Protein AF-A0A5B8NAS2-F1 (afdb_monomer_lite)

pLDDT: mean 84.47, std 12.62, range [53.28, 97.06]

Structure (mmCIF, N/CA/C/O backbone):
data_AF-A0A5B8NAS2-F1
#
_entry.id   AF-A0A5B8NAS2-F1
#
loop_
_atom_site.group_PDB
_atom_site.id
_atom_site.type_symbol
_atom_site.label_atom_id
_atom_site.label_alt_id
_atom_site.label_comp_id
_atom_site.label_asym_id
_atom_site.label_entity_id
_atom_site.label_seq_id
_atom_site.pdbx_PDB_ins_code
_atom_site.Cartn_x
_atom_site.Cartn_y
_atom_site.Cartn_z
_atom_site.occupancy
_atom_site.B_iso_or_equiv
_atom_site.auth_seq_id
_atom_site.auth_comp_id
_atom_site.auth_asym_id
_atom_site.auth_atom_id
_atom_site.pdbx_PDB_model_num
ATOM 1 N N . MET A 1 1 ? 44.352 1.934 -47.548 1.00 53.28 1 MET A N 1
ATOM 2 C CA . MET A 1 1 ? 43.185 2.612 -46.939 1.00 53.28 1 MET A CA 1
ATOM 3 C C . MET A 1 1 ? 41.894 2.458 -47.748 1.00 53.28 1 MET A C 1
ATOM 5 O O . MET A 1 1 ? 40.864 2.254 -47.132 1.00 53.28 1 MET A O 1
ATOM 9 N N . VAL A 1 2 ? 41.913 2.473 -49.089 1.00 58.84 2 VAL A N 1
ATOM 10 C CA . VAL A 1 2 ? 40.681 2.341 -49.910 1.00 58.84 2 VAL A CA 1
ATOM 11 C C . VAL A 1 2 ? 40.051 0.934 -49.853 1.00 58.84 2 VAL A C 1
ATOM 13 O O . VAL A 1 2 ? 38.836 0.791 -49.902 1.00 58.84 2 VAL A O 1
ATOM 16 N N . LEU A 1 3 ? 40.858 -0.113 -49.651 1.00 61.12 3 LEU A N 1
ATOM 17 C CA . LEU A 1 3 ? 40.378 -1.503 -49.618 1.00 61.12 3 LEU A CA 1
ATOM 18 C C . LEU A 1 3 ? 39.478 -1.828 -48.403 1.00 61.12 3 LEU A C 1
ATOM 20 O O . LEU A 1 3 ? 38.563 -2.634 -48.520 1.00 61.12 3 LEU A O 1
ATOM 24 N N . LEU A 1 4 ? 39.708 -1.174 -47.257 1.00 59.94 4 LEU A N 1
ATOM 25 C CA . LEU A 1 4 ? 38.888 -1.323 -46.043 1.00 59.94 4 LEU A CA 1
ATOM 26 C C . LEU A 1 4 ? 37.542 -0.591 -46.164 1.00 59.94 4 LEU A C 1
ATOM 28 O O . LEU A 1 4 ? 36.525 -1.116 -45.725 1.00 59.94 4 LEU A O 1
ATOM 32 N N . GLY A 1 5 ? 37.522 0.576 -46.820 1.00 61.91 5 GLY A N 1
ATOM 33 C CA . GLY A 1 5 ? 36.282 1.306 -47.114 1.00 61.91 5 GLY A CA 1
ATOM 34 C C . GLY A 1 5 ? 35.370 0.546 -48.080 1.00 61.91 5 GLY A C 1
ATOM 35 O O . GLY A 1 5 ? 34.156 0.523 -47.887 1.00 61.91 5 GLY A O 1
ATOM 36 N N . ASN A 1 6 ? 35.956 -0.157 -49.054 1.00 61.38 6 ASN A N 1
ATOM 37 C CA . ASN A 1 6 ? 35.210 -1.008 -49.981 1.00 61.38 6 ASN A CA 1
ATOM 38 C C . ASN A 1 6 ? 34.638 -2.257 -49.302 1.00 61.38 6 ASN A C 1
ATOM 40 O O . ASN A 1 6 ? 33.546 -2.673 -49.653 1.00 61.38 6 ASN A O 1
ATOM 44 N N . LEU A 1 7 ? 35.313 -2.839 -48.305 1.00 60.62 7 LEU A N 1
ATOM 45 C CA . LEU A 1 7 ? 34.746 -3.951 -47.531 1.00 60.62 7 LEU A CA 1
ATOM 46 C C . LEU A 1 7 ? 33.581 -3.486 -46.637 1.00 60.62 7 LEU A C 1
ATOM 48 O O . LEU A 1 7 ? 32.614 -4.215 -46.455 1.00 60.62 7 LEU A O 1
ATOM 52 N N . GLN A 1 8 ? 33.650 -2.253 -46.123 1.00 58.47 8 GLN A N 1
ATOM 53 C CA . GLN A 1 8 ? 32.587 -1.638 -45.323 1.00 58.47 8 GLN A CA 1
ATOM 54 C C . GLN A 1 8 ? 31.331 -1.296 -46.141 1.00 58.47 8 GLN A C 1
ATOM 56 O O . GLN A 1 8 ? 30.247 -1.248 -45.568 1.00 58.47 8 GLN A O 1
ATOM 61 N N . THR A 1 9 ? 31.462 -1.066 -47.452 1.00 63.22 9 THR A N 1
ATOM 62 C CA . THR A 1 9 ? 30.351 -0.732 -48.369 1.00 63.22 9 THR A CA 1
ATOM 63 C C . THR A 1 9 ? 29.963 -1.857 -49.323 1.00 63.22 9 THR A C 1
ATOM 65 O O . THR A 1 9 ? 28.915 -1.769 -49.953 1.00 63.22 9 THR A O 1
ATOM 68 N N . ALA A 1 10 ? 30.761 -2.917 -49.429 1.00 64.94 10 ALA A N 1
ATOM 69 C CA . ALA A 1 10 ? 30.389 -4.104 -50.177 1.00 64.94 10 ALA A CA 1
ATOM 70 C C . ALA A 1 10 ? 29.335 -4.897 -49.397 1.00 64.94 10 ALA A C 1
ATOM 72 O O . ALA A 1 10 ? 29.529 -5.240 -48.223 1.00 64.94 10 ALA A O 1
ATOM 73 N N . ASP A 1 11 ? 28.232 -5.216 -50.068 1.00 64.50 11 ASP A N 1
ATOM 74 C CA . ASP A 1 11 ? 27.188 -6.085 -49.543 1.00 64.50 11 ASP A CA 1
ATOM 75 C C . ASP A 1 11 ? 27.725 -7.516 -49.443 1.00 64.50 11 ASP A C 1
ATOM 77 O O . ASP A 1 11 ? 27.707 -8.297 -50.390 1.00 64.50 11 ASP A O 1
ATOM 81 N N . THR A 1 12 ? 28.297 -7.838 -48.289 1.00 68.81 12 THR A N 1
ATOM 82 C CA . THR A 1 12 ? 29.004 -9.102 -48.030 1.00 68.81 12 THR A CA 1
ATOM 83 C C . THR A 1 12 ? 28.295 -9.956 -46.983 1.00 68.81 12 THR A C 1
ATOM 85 O O . THR A 1 12 ? 28.607 -11.138 -46.848 1.00 68.81 12 THR A O 1
ATOM 88 N N . LEU A 1 13 ? 27.313 -9.395 -46.266 1.00 67.50 13 LEU A N 1
ATOM 89 C CA . LEU A 1 13 ? 26.508 -10.103 -45.269 1.00 67.50 13 LEU A CA 1
ATOM 90 C C . LEU A 1 13 ? 25.087 -10.340 -45.765 1.00 67.50 13 LEU A C 1
ATOM 92 O O . LEU A 1 13 ? 24.610 -9.683 -46.688 1.00 67.50 13 LEU A O 1
ATOM 96 N N . VAL A 1 14 ? 24.419 -11.308 -45.126 1.00 66.94 14 VAL A N 1
ATOM 97 C CA . VAL A 1 14 ? 23.039 -11.717 -45.431 1.00 66.94 14 VAL A CA 1
ATOM 98 C C . VAL A 1 14 ? 22.892 -12.035 -46.921 1.00 66.94 14 VAL A C 1
ATOM 100 O O . VAL A 1 14 ? 22.176 -11.370 -47.653 1.00 66.94 14 VAL A O 1
ATOM 103 N N . ASN A 1 15 ? 23.641 -13.030 -47.401 1.00 71.25 15 ASN A N 1
ATOM 104 C CA . ASN A 1 15 ? 23.603 -13.444 -48.809 1.00 71.25 15 ASN A CA 1
ATOM 105 C C . ASN A 1 15 ? 23.901 -12.306 -49.817 1.00 71.25 15 ASN A C 1
ATOM 107 O O . ASN A 1 15 ? 23.433 -12.340 -50.952 1.00 71.25 15 ASN A O 1
ATOM 111 N N . GLY A 1 16 ? 24.674 -11.300 -49.397 1.00 67.56 16 GLY A N 1
ATOM 112 C CA . GLY A 1 16 ? 25.118 -10.199 -50.248 1.00 67.56 16 GLY A CA 1
ATOM 113 C C . GLY A 1 16 ? 24.098 -9.077 -50.442 1.00 67.56 16 GLY A C 1
ATOM 114 O O . GLY A 1 16 ? 24.147 -8.393 -51.457 1.00 67.56 16 GLY A O 1
ATOM 115 N N . THR A 1 17 ? 23.164 -8.885 -49.505 1.00 69.38 17 THR A N 1
ATOM 116 C CA . THR A 1 17 ? 22.154 -7.809 -49.580 1.00 69.38 17 THR A CA 1
ATOM 117 C C . THR A 1 17 ? 22.379 -6.678 -48.580 1.00 69.38 17 THR A C 1
ATOM 119 O O . THR A 1 17 ? 21.552 -5.771 -48.482 1.00 69.38 17 THR A O 1
ATOM 122 N N . THR A 1 18 ? 23.421 -6.747 -47.751 1.00 73.38 18 THR A N 1
ATOM 123 C CA . THR A 1 18 ? 23.686 -5.712 -46.752 1.00 73.38 18 THR A CA 1
ATOM 124 C C . THR A 1 18 ? 25.167 -5.603 -46.409 1.00 73.38 18 THR A C 1
ATOM 126 O O . THR A 1 18 ? 25.895 -6.592 -46.278 1.00 73.38 18 THR A O 1
ATOM 129 N N . THR A 1 19 ? 25.595 -4.360 -46.212 1.00 82.56 19 THR A N 1
ATOM 130 C CA . THR A 1 19 ? 26.920 -3.995 -45.721 1.00 82.56 19 THR A CA 1
ATOM 131 C C . THR A 1 19 ? 27.083 -4.297 -44.229 1.00 82.56 19 THR A C 1
ATOM 133 O O . THR A 1 19 ? 26.110 -4.358 -43.476 1.00 82.56 19 THR A O 1
ATOM 136 N N . TYR A 1 20 ? 28.324 -4.409 -43.747 1.00 74.38 20 TYR A N 1
ATOM 137 C CA . TYR A 1 20 ? 28.606 -4.550 -42.308 1.00 74.38 20 TYR A CA 1
ATOM 138 C C . TYR A 1 20 ? 27.952 -3.456 -41.459 1.00 74.38 20 TYR A C 1
ATOM 140 O O . TYR A 1 20 ? 27.425 -3.734 -40.381 1.00 74.38 20 TYR A O 1
ATOM 148 N N . GLN A 1 21 ? 27.944 -2.220 -41.958 1.00 76.69 21 GLN A N 1
ATOM 149 C CA . GLN A 1 21 ? 27.323 -1.098 -41.266 1.00 76.69 21 GLN A CA 1
ATOM 150 C C . GLN A 1 21 ? 25.792 -1.216 -41.248 1.00 76.69 21 GLN A C 1
ATOM 152 O O . GLN A 1 21 ? 25.184 -0.978 -40.208 1.00 76.69 21 GLN A O 1
ATOM 157 N N . GLY A 1 22 ? 25.173 -1.644 -42.353 1.00 79.69 22 GLY A N 1
ATOM 158 C CA . GLY A 1 22 ? 23.728 -1.870 -42.420 1.00 79.69 22 GLY A CA 1
ATOM 159 C C . GLY A 1 22 ? 23.260 -2.990 -41.487 1.00 79.69 22 GLY A C 1
ATOM 160 O O . GLY A 1 22 ? 22.287 -2.809 -40.756 1.00 79.69 22 GLY A O 1
ATOM 161 N N . ALA A 1 23 ? 23.991 -4.108 -41.437 1.00 81.88 23 ALA A N 1
ATOM 162 C CA . ALA A 1 23 ? 23.679 -5.229 -40.548 1.00 81.88 23 ALA A CA 1
ATOM 163 C C . ALA A 1 23 ? 23.789 -4.823 -39.071 1.00 81.88 23 ALA A C 1
ATOM 165 O O . ALA A 1 23 ? 22.922 -5.158 -38.263 1.00 81.88 23 ALA A O 1
ATOM 166 N N . LEU A 1 24 ? 24.824 -4.050 -38.721 1.00 82.00 24 LEU A N 1
ATOM 167 C CA . LEU A 1 24 ? 24.993 -3.520 -37.370 1.00 82.00 24 LEU A CA 1
ATOM 168 C C . LEU A 1 24 ? 23.858 -2.556 -36.995 1.00 82.00 24 LEU A C 1
ATOM 170 O O . LEU A 1 24 ? 23.288 -2.681 -35.913 1.00 82.00 24 LEU A O 1
ATOM 174 N N . SER A 1 25 ? 23.482 -1.632 -37.884 1.00 86.62 25 SER A N 1
ATOM 175 C CA . SER A 1 25 ? 22.362 -0.713 -37.647 1.00 86.62 25 SER A CA 1
ATOM 176 C C . SER A 1 25 ? 21.028 -1.446 -37.466 1.00 86.62 25 SER A C 1
ATOM 178 O O . SER A 1 25 ? 20.254 -1.086 -36.580 1.00 86.62 25 SER A O 1
ATOM 180 N N . GLN A 1 26 ? 20.771 -2.499 -38.247 1.00 87.81 26 GLN A N 1
ATOM 181 C CA . GLN A 1 26 ? 19.579 -3.341 -38.094 1.00 87.81 26 GLN A CA 1
ATOM 182 C C . GLN A 1 26 ? 19.571 -4.080 -36.754 1.00 8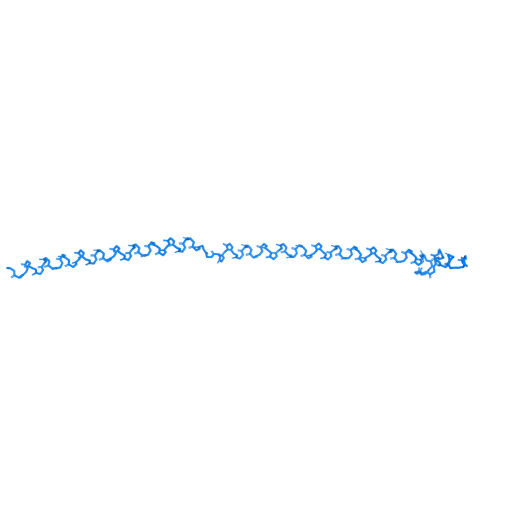7.81 26 GLN A C 1
ATOM 184 O O . GLN A 1 26 ? 18.547 -4.102 -36.073 1.00 87.81 26 GLN A O 1
ATOM 189 N N . MET A 1 27 ? 20.710 -4.642 -36.340 1.00 87.88 27 MET A N 1
ATOM 190 C CA . MET A 1 27 ? 20.835 -5.314 -35.046 1.00 87.88 27 MET A CA 1
ATOM 191 C C . MET A 1 27 ? 20.600 -4.346 -33.882 1.00 87.88 27 MET A C 1
ATOM 193 O O . MET A 1 27 ? 19.817 -4.649 -32.985 1.00 87.88 27 MET A O 1
ATOM 197 N N . VAL A 1 28 ? 21.220 -3.163 -33.913 1.00 91.38 28 VAL A N 1
ATOM 198 C CA . VAL A 1 28 ? 21.019 -2.125 -32.889 1.00 91.38 28 VAL A CA 1
ATOM 199 C C . VAL A 1 28 ? 19.558 -1.675 -32.844 1.00 91.38 28 VAL A C 1
ATOM 201 O O . VAL A 1 28 ? 18.995 -1.551 -31.760 1.00 91.38 28 VAL A O 1
ATOM 204 N N . SER A 1 29 ? 18.915 -1.493 -34.001 1.00 93.38 29 SER A N 1
ATOM 205 C CA . SER A 1 29 ? 17.492 -1.149 -34.066 1.00 93.38 29 SER A CA 1
ATOM 206 C C . SER A 1 29 ? 16.606 -2.257 -33.490 1.00 93.38 29 SER A C 1
ATOM 208 O O . SER A 1 29 ? 15.706 -1.969 -32.705 1.00 93.38 29 SER A O 1
ATOM 210 N N . MET A 1 30 ? 16.889 -3.524 -33.800 1.00 94.00 30 MET A N 1
ATOM 211 C CA . MET A 1 30 ? 16.160 -4.668 -33.249 1.00 94.00 30 MET A CA 1
ATOM 212 C C . MET A 1 30 ? 16.288 -4.742 -31.724 1.00 94.00 30 MET A C 1
ATOM 214 O O . MET A 1 30 ? 15.283 -4.898 -31.033 1.00 94.00 30 MET A O 1
ATOM 218 N N . VAL A 1 31 ? 17.505 -4.592 -31.195 1.00 95.12 31 VAL A N 1
ATOM 219 C CA . VAL A 1 31 ? 17.759 -4.586 -29.747 1.00 95.12 31 VAL A CA 1
ATOM 220 C C . VAL A 1 31 ? 17.076 -3.394 -29.077 1.00 95.12 31 VAL A C 1
ATOM 222 O O . VAL A 1 31 ? 16.450 -3.569 -28.034 1.00 95.12 31 VAL A O 1
ATOM 225 N N . GLY A 1 32 ? 17.137 -2.205 -29.681 1.00 95.00 32 GLY A N 1
ATOM 226 C CA . GLY A 1 32 ? 16.464 -1.006 -29.177 1.00 95.00 32 GLY A CA 1
ATOM 227 C C . GLY A 1 32 ? 14.946 -1.175 -29.114 1.00 95.00 32 GLY A C 1
ATOM 228 O O . GLY A 1 32 ? 14.346 -0.962 -28.063 1.00 95.00 32 GLY A O 1
ATOM 229 N N . ASN A 1 33 ? 14.338 -1.661 -30.198 1.00 96.19 33 ASN A N 1
ATOM 230 C CA . ASN A 1 33 ? 12.904 -1.943 -30.250 1.00 96.19 33 ASN A CA 1
ATOM 231 C C . ASN A 1 33 ? 12.505 -2.997 -29.212 1.00 96.19 33 ASN A C 1
ATOM 233 O O . ASN A 1 33 ? 11.513 -2.817 -28.507 1.00 96.19 33 ASN A O 1
ATOM 237 N N . LYS A 1 34 ? 13.294 -4.073 -29.069 1.00 95.50 34 LYS A N 1
ATOM 238 C CA . LYS A 1 34 ? 13.001 -5.122 -28.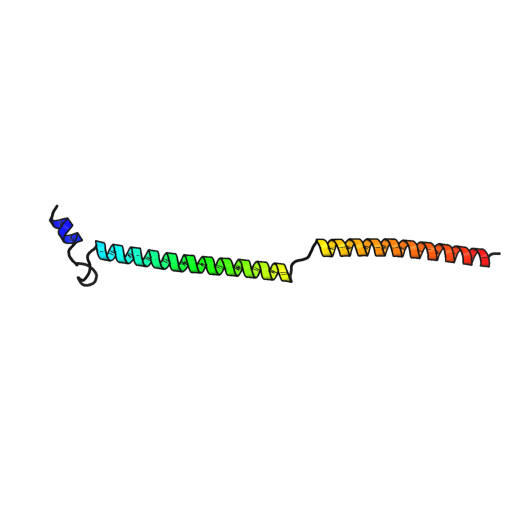088 1.00 95.50 34 LYS A CA 1
ATOM 239 C C . LYS A 1 34 ? 13.133 -4.624 -26.651 1.00 95.50 34 LYS A C 1
ATOM 241 O O . LYS A 1 34 ? 12.332 -4.993 -25.800 1.00 95.50 34 LYS A O 1
ATOM 246 N N . THR A 1 35 ? 14.127 -3.782 -26.386 1.00 95.94 35 THR A N 1
ATOM 247 C CA . THR A 1 35 ? 14.329 -3.159 -25.071 1.00 95.94 35 THR A CA 1
ATOM 248 C C . THR A 1 35 ? 13.145 -2.270 -24.721 1.00 95.94 35 THR A C 1
ATOM 250 O O . THR A 1 35 ? 12.599 -2.399 -23.632 1.00 95.94 35 THR A O 1
ATOM 253 N N . HIS A 1 36 ? 12.697 -1.441 -25.663 1.00 96.38 36 HIS A N 1
ATOM 254 C CA . HIS A 1 36 ? 11.545 -0.572 -25.459 1.00 96.38 36 HIS A CA 1
ATOM 255 C C . HIS A 1 36 ? 10.252 -1.365 -25.211 1.00 96.38 36 HIS A C 1
ATOM 257 O O . HIS A 1 36 ? 9.493 -1.042 -24.304 1.00 96.38 36 HIS A O 1
ATOM 263 N N . GLU A 1 37 ? 10.024 -2.451 -25.955 1.00 96.50 37 GLU A N 1
ATOM 264 C CA . GLU A 1 37 ? 8.889 -3.356 -25.724 1.00 96.50 37 GLU A CA 1
ATOM 265 C C . GLU A 1 37 ? 8.909 -3.947 -24.303 1.00 96.50 37 GLU A C 1
ATOM 267 O O . GLU A 1 37 ? 7.884 -3.983 -23.621 1.00 96.50 37 GLU A O 1
ATOM 272 N N . LEU A 1 38 ? 10.082 -4.389 -23.836 1.00 96.31 38 LEU A N 1
ATOM 273 C CA . LEU A 1 38 ? 10.254 -4.927 -22.485 1.00 96.31 38 LEU A CA 1
ATOM 274 C C . LEU A 1 38 ? 10.074 -3.858 -21.402 1.00 96.31 38 LEU A C 1
ATOM 276 O O . LEU A 1 38 ? 9.519 -4.162 -20.350 1.00 96.31 38 LEU A O 1
ATOM 280 N N . GLU A 1 39 ? 10.523 -2.630 -21.647 1.00 96.94 39 GLU A N 1
ATOM 281 C CA . GLU A 1 39 ? 10.356 -1.498 -20.734 1.00 96.94 39 GLU A CA 1
ATOM 282 C C . GLU A 1 39 ? 8.875 -1.144 -20.565 1.00 96.94 39 GLU A C 1
ATOM 284 O O . GLU A 1 39 ? 8.371 -1.140 -19.444 1.00 96.94 39 GLU A O 1
ATOM 289 N N . VAL A 1 40 ? 8.138 -1.008 -21.671 1.00 97.06 40 VAL A N 1
ATOM 290 C CA . VAL A 1 40 ? 6.682 -0.796 -21.646 1.00 97.06 40 VAL A CA 1
ATOM 291 C C . VAL A 1 40 ? 5.965 -1.949 -20.934 1.00 97.06 40 VAL A C 1
ATOM 293 O O . VAL A 1 40 ? 5.068 -1.721 -20.121 1.00 97.06 40 VAL A O 1
ATOM 296 N N . GLY A 1 41 ? 6.367 -3.196 -21.199 1.00 96.31 41 GLY A N 1
ATOM 297 C CA . GLY A 1 41 ? 5.807 -4.369 -20.525 1.00 96.31 41 GLY A CA 1
ATOM 298 C C . GLY A 1 41 ? 6.074 -4.377 -19.017 1.00 96.31 41 GLY A C 1
ATOM 299 O O . GLY A 1 41 ? 5.182 -4.706 -18.232 1.00 96.31 41 GLY A O 1
ATOM 300 N N . LYS A 1 42 ? 7.280 -3.980 -18.602 1.00 96.75 42 LYS A N 1
ATOM 301 C CA . LYS A 1 42 ? 7.665 -3.851 -17.194 1.00 96.75 42 LYS A CA 1
ATOM 302 C C . LYS A 1 42 ? 6.853 -2.764 -16.496 1.00 96.75 42 LYS A C 1
ATOM 304 O O . LYS A 1 42 ? 6.351 -3.012 -15.402 1.00 96.75 42 LYS A O 1
ATOM 309 N N . ASP A 1 43 ? 6.686 -1.606 -17.122 1.00 97.06 43 ASP A N 1
ATOM 310 C CA . ASP A 1 43 ? 5.910 -0.499 -16.559 1.00 97.06 43 ASP A CA 1
ATOM 311 C C . ASP A 1 43 ? 4.431 -0.872 -16.415 1.00 97.06 43 ASP A C 1
ATOM 313 O O . ASP A 1 43 ? 3.818 -0.615 -15.378 1.00 97.06 43 ASP A O 1
ATOM 317 N N . ALA A 1 44 ? 3.862 -1.560 -17.408 1.00 96.56 44 ALA A N 1
ATOM 318 C CA . ALA A 1 44 ? 2.498 -2.075 -17.331 1.00 96.56 44 ALA A CA 1
ATOM 319 C C . ALA A 1 44 ? 2.320 -3.073 -16.172 1.00 96.56 44 ALA A C 1
ATOM 321 O O . ALA A 1 44 ? 1.351 -2.972 -15.417 1.00 96.56 44 ALA A O 1
ATOM 322 N N . GLN A 1 45 ? 3.260 -4.008 -15.992 1.00 95.88 45 GLN A N 1
ATOM 323 C CA . GLN A 1 45 ? 3.23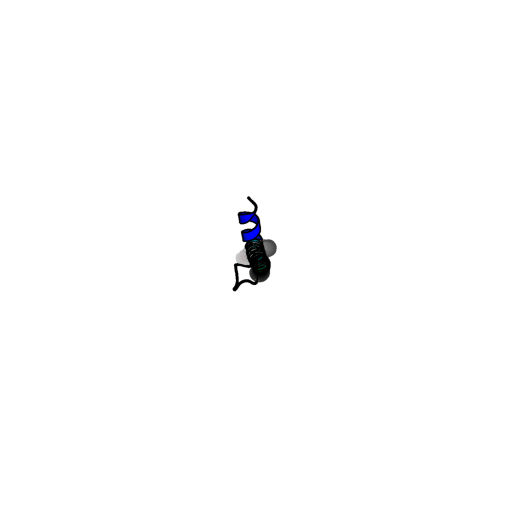8 -4.947 -14.865 1.00 95.88 45 GLN A CA 1
ATOM 324 C C . GLN A 1 45 ? 3.427 -4.240 -13.519 1.00 95.88 45 GLN A C 1
ATOM 326 O O . GLN A 1 45 ? 2.730 -4.570 -12.562 1.00 95.88 45 GLN A O 1
ATOM 331 N N . GLY A 1 46 ? 4.320 -3.250 -13.441 1.00 96.50 46 GLY A N 1
ATOM 332 C CA . GLY A 1 46 ? 4.514 -2.433 -12.242 1.00 96.50 46 GLY A CA 1
ATOM 333 C C . GLY A 1 46 ? 3.233 -1.703 -11.844 1.00 96.50 46 GLY A C 1
ATOM 334 O O . GLY A 1 46 ? 2.790 -1.811 -10.703 1.00 96.50 46 GLY A O 1
ATOM 335 N N . ASN A 1 47 ? 2.577 -1.058 -12.811 1.00 96.56 47 ASN A N 1
ATOM 336 C CA . ASN A 1 47 ? 1.293 -0.393 -12.601 1.00 96.56 47 ASN A CA 1
ATOM 337 C C . ASN A 1 47 ? 0.204 -1.371 -12.144 1.00 96.56 47 ASN A C 1
ATOM 339 O O . ASN A 1 47 ? -0.575 -1.039 -11.252 1.00 96.56 47 ASN A O 1
ATOM 343 N N . LEU A 1 48 ? 0.156 -2.578 -12.716 1.00 96.44 48 LEU A N 1
ATOM 344 C CA . LEU A 1 48 ? -0.785 -3.616 -12.294 1.00 96.44 48 LEU A CA 1
ATOM 345 C C . LEU A 1 48 ? -0.539 -4.043 -10.842 1.00 96.44 48 LEU A C 1
ATOM 347 O O . LEU A 1 48 ? -1.487 -4.129 -10.069 1.00 96.44 48 LEU A O 1
ATOM 351 N N . VAL A 1 49 ? 0.718 -4.269 -10.449 1.00 96.00 49 VAL A N 1
ATOM 352 C CA . VAL A 1 49 ? 1.069 -4.608 -9.060 1.00 96.00 49 VAL A CA 1
ATOM 353 C C . VAL A 1 49 ? 0.651 -3.491 -8.108 1.00 96.00 49 VAL A C 1
ATOM 355 O O . VAL A 1 49 ? 0.034 -3.771 -7.085 1.00 96.00 49 VAL A O 1
ATOM 358 N N . THR A 1 50 ? 0.917 -2.228 -8.450 1.00 94.75 50 THR A N 1
ATOM 359 C CA . THR A 1 50 ? 0.486 -1.085 -7.635 1.00 94.75 50 THR A CA 1
ATOM 360 C C . THR A 1 50 ? -1.035 -1.017 -7.501 1.00 94.75 50 THR A C 1
ATOM 362 O O . THR A 1 50 ? -1.530 -0.810 -6.397 1.00 94.75 50 THR A O 1
ATOM 365 N N . GLN A 1 51 ? -1.785 -1.230 -8.585 1.00 92.44 51 GLN A N 1
ATOM 366 C CA . GLN A 1 51 ? -3.251 -1.256 -8.536 1.00 92.44 51 GLN A CA 1
ATOM 367 C C . GLN A 1 51 ? -3.776 -2.408 -7.675 1.00 92.44 51 GLN A C 1
ATOM 369 O O . GLN A 1 51 ? -4.704 -2.213 -6.897 1.00 92.44 51 GLN A O 1
ATOM 374 N N . LEU A 1 52 ? -3.174 -3.595 -7.779 1.00 91.69 52 LEU A N 1
ATOM 375 C CA . LEU A 1 52 ? -3.544 -4.745 -6.955 1.00 91.69 52 LEU A CA 1
ATOM 376 C C . LEU A 1 52 ? -3.221 -4.514 -5.478 1.00 91.69 52 LEU A C 1
ATOM 378 O O . LEU A 1 52 ? -4.033 -4.878 -4.633 1.00 91.69 52 LEU A O 1
ATOM 382 N N . GLN A 1 53 ? -2.090 -3.877 -5.164 1.00 88.31 53 GLN A N 1
ATOM 383 C CA . GLN A 1 53 ? -1.760 -3.503 -3.790 1.00 88.31 53 GLN A CA 1
ATOM 384 C C . GLN A 1 53 ? -2.770 -2.492 -3.246 1.00 88.31 53 GLN A C 1
ATOM 386 O O . GLN A 1 53 ? -3.294 -2.693 -2.163 1.00 88.31 53 GLN A O 1
ATOM 391 N N . GLN A 1 54 ? -3.123 -1.461 -4.018 1.00 87.00 54 GLN A N 1
ATOM 392 C CA . GLN A 1 54 ? -4.151 -0.494 -3.617 1.00 87.00 54 GLN A CA 1
ATOM 393 C C . GLN A 1 54 ? -5.526 -1.145 -3.435 1.00 87.00 54 GLN A C 1
ATOM 395 O O . GLN A 1 54 ? -6.249 -0.796 -2.509 1.00 87.00 54 GLN A O 1
ATOM 400 N N . ALA A 1 55 ? -5.896 -2.094 -4.298 1.00 85.25 55 ALA A N 1
ATOM 401 C CA . ALA A 1 55 ? -7.139 -2.845 -4.158 1.00 85.25 55 ALA A CA 1
ATOM 402 C C . ALA A 1 55 ? -7.122 -3.730 -2.902 1.00 85.25 55 ALA A C 1
ATOM 404 O O . ALA A 1 55 ? -8.103 -3.759 -2.164 1.00 85.25 55 ALA A O 1
ATOM 405 N N . GLN A 1 56 ? -5.998 -4.399 -2.626 1.00 85.38 56 GLN A N 1
ATOM 406 C CA . GLN A 1 56 ? -5.800 -5.162 -1.396 1.00 85.38 56 GLN A CA 1
ATOM 407 C C . GLN A 1 56 ? -5.871 -4.251 -0.166 1.00 85.38 56 GLN A C 1
ATOM 409 O O . GLN A 1 56 ? -6.580 -4.581 0.774 1.00 85.38 56 GLN A O 1
ATOM 414 N N . ASP A 1 57 ? -5.197 -3.104 -0.178 1.00 79.88 57 ASP A N 1
ATOM 415 C CA . ASP A 1 57 ? -5.208 -2.131 0.916 1.00 79.88 57 ASP A CA 1
ATOM 416 C C . ASP A 1 57 ? -6.584 -1.472 1.077 1.00 79.88 57 ASP A C 1
ATOM 418 O O . ASP A 1 57 ? -6.929 -1.044 2.166 1.00 79.88 57 ASP A O 1
ATOM 422 N N . SER A 1 58 ? -7.395 -1.381 0.022 1.00 76.75 58 SER A N 1
ATOM 423 C CA . SER A 1 58 ? -8.759 -0.851 0.113 1.00 76.75 58 SER A CA 1
ATOM 424 C C . SER A 1 58 ? -9.749 -1.857 0.702 1.00 76.75 58 SER A C 1
ATOM 426 O O . SER A 1 58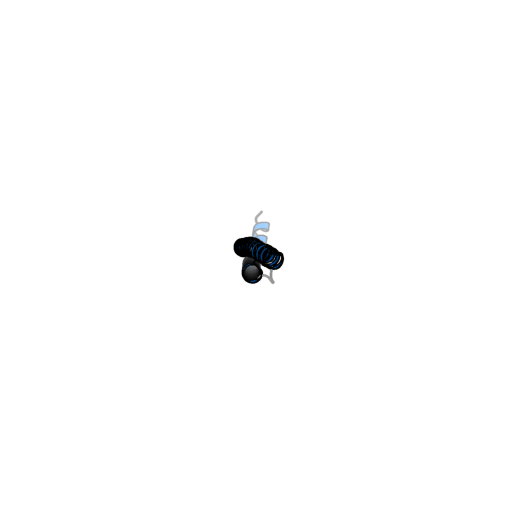 ? -10.739 -1.433 1.291 1.00 76.75 58 SER A O 1
ATOM 428 N N . ASP A 1 59 ? -9.526 -3.158 0.504 1.00 73.69 59 ASP A N 1
ATOM 429 C CA . ASP A 1 59 ? -10.413 -4.229 0.982 1.00 73.69 59 ASP A CA 1
ATOM 430 C C . ASP A 1 59 ? -9.971 -4.776 2.350 1.00 73.69 59 ASP A C 1
ATOM 432 O O . ASP A 1 59 ? -10.778 -4.984 3.250 1.00 73.69 59 ASP A O 1
ATOM 436 N N . SER A 1 60 ? -8.661 -4.955 2.532 1.00 65.50 60 SER A N 1
ATOM 437 C CA . SER A 1 60 ? -8.022 -5.405 3.778 1.00 65.50 60 SER A CA 1
ATOM 438 C C . SER A 1 60 ? -7.519 -4.253 4.653 1.00 65.50 60 SER A C 1
ATOM 440 O O . SER A 1 60 ? -6.940 -4.497 5.713 1.00 65.50 60 SER A O 1
ATOM 442 N N . GLY A 1 61 ? -7.694 -3.005 4.215 1.00 65.38 61 GLY A N 1
ATOM 443 C CA . GLY A 1 61 ? -7.246 -1.822 4.940 1.00 65.38 61 GLY A CA 1
ATOM 444 C C . GLY A 1 61 ? -7.987 -1.659 6.245 1.00 65.38 61 GLY A C 1
ATOM 445 O O . GLY A 1 61 ? -9.148 -1.260 6.279 1.00 65.38 61 GLY A O 1
ATOM 44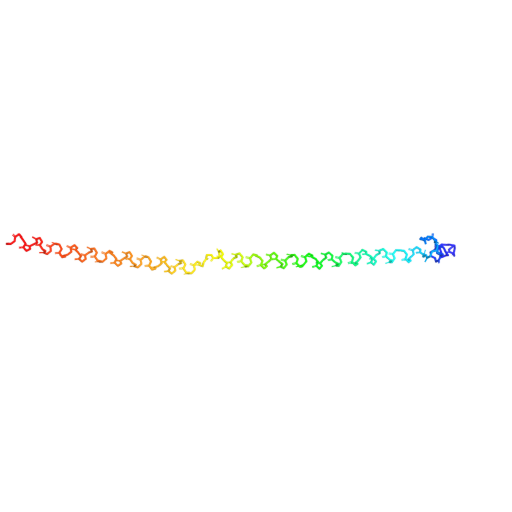6 N N . VAL A 1 62 ? -7.289 -1.932 7.338 1.00 67.69 62 VAL A N 1
ATOM 447 C CA . VAL A 1 62 ? -7.787 -1.656 8.675 1.00 67.69 62 VAL A CA 1
ATOM 448 C C . VAL A 1 62 ? -7.772 -0.143 8.877 1.00 67.69 62 VAL A C 1
ATOM 450 O O . VAL A 1 62 ? -6.708 0.479 8.914 1.00 67.69 62 VAL A O 1
ATOM 453 N N . ASN A 1 63 ? -8.945 0.476 8.976 1.00 72.69 63 ASN A N 1
ATOM 454 C CA . ASN A 1 63 ? -9.029 1.902 9.249 1.00 72.69 63 ASN A CA 1
ATOM 455 C C . ASN A 1 63 ? -8.746 2.144 10.739 1.00 72.69 63 ASN A C 1
ATOM 457 O O . ASN A 1 63 ? -9.648 2.060 11.570 1.00 72.69 63 ASN A O 1
ATOM 461 N N . LEU A 1 64 ? -7.484 2.432 11.073 1.00 72.81 64 LEU A N 1
ATOM 462 C CA . LEU A 1 64 ? -7.038 2.683 12.449 1.00 72.81 64 LEU A CA 1
ATOM 463 C C . LEU A 1 64 ? -7.822 3.814 13.135 1.00 72.81 64 LEU A C 1
ATOM 465 O O . LEU A 1 64 ? -7.985 3.780 14.355 1.00 72.81 64 LEU A O 1
ATOM 469 N N . ASP A 1 65 ? -8.352 4.779 12.377 1.00 77.75 65 ASP A N 1
ATOM 470 C CA . ASP A 1 65 ? -9.205 5.839 12.925 1.00 77.75 65 ASP A CA 1
ATOM 471 C C . ASP A 1 65 ? -10.595 5.302 13.299 1.00 77.75 65 ASP A C 1
ATOM 473 O O . ASP A 1 65 ? -11.150 5.663 14.340 1.00 77.75 65 ASP A O 1
ATOM 477 N N . GLU A 1 66 ? -11.152 4.397 12.492 1.00 81.25 66 GLU A N 1
ATOM 478 C CA . GLU A 1 66 ? -12.433 3.738 12.766 1.00 81.25 66 GLU A CA 1
ATOM 479 C C . GLU A 1 66 ? -12.310 2.711 13.901 1.00 81.25 66 GLU A C 1
ATOM 481 O O . GLU A 1 66 ? -13.163 2.654 14.791 1.00 81.25 66 GLU A O 1
ATOM 486 N N . GLU A 1 67 ? -11.211 1.954 13.946 1.00 80.62 67 GLU A N 1
ATOM 487 C CA . GLU A 1 67 ? -10.871 1.104 15.088 1.00 80.62 67 GLU A CA 1
ATOM 488 C C . GLU A 1 67 ? -10.648 1.932 16.354 1.00 80.62 67 GLU A C 1
ATOM 490 O O . GLU A 1 67 ? -11.171 1.580 17.410 1.00 80.62 67 GLU A O 1
ATOM 495 N N . GLY A 1 68 ? -9.950 3.067 16.264 1.00 85.50 68 GLY A N 1
ATOM 496 C CA . GLY A 1 68 ? -9.743 3.996 17.373 1.00 85.50 68 GLY A CA 1
ATOM 497 C C . GLY A 1 68 ? -11.052 4.589 17.899 1.00 85.50 68 GLY A C 1
ATOM 498 O O . GLY A 1 68 ? -11.281 4.623 19.112 1.00 85.50 68 GLY A O 1
ATOM 499 N N . ALA A 1 69 ? -11.956 4.989 17.002 1.00 88.00 69 ALA A N 1
ATOM 500 C CA . ALA A 1 69 ? -13.293 5.453 17.360 1.00 88.00 69 ALA A CA 1
ATOM 501 C C . ALA A 1 69 ? -14.121 4.339 18.021 1.00 88.00 69 ALA A C 1
ATOM 503 O O . ALA A 1 69 ? -14.769 4.575 19.046 1.00 88.00 69 ALA A O 1
ATOM 504 N N . ASN A 1 70 ? -14.060 3.112 17.496 1.00 89.06 70 ASN A N 1
ATOM 505 C CA . ASN A 1 70 ? -14.713 1.952 18.097 1.00 89.06 70 ASN A CA 1
ATOM 506 C C . ASN A 1 70 ? -14.134 1.617 19.475 1.00 89.06 70 ASN A C 1
ATOM 508 O O . ASN A 1 70 ? -14.896 1.401 20.416 1.00 89.06 70 ASN A O 1
ATOM 512 N N . LEU A 1 71 ? -12.811 1.651 19.641 1.00 92.56 71 LEU A N 1
ATOM 513 C CA . LEU A 1 71 ? -12.141 1.469 20.928 1.00 92.56 71 LEU A CA 1
ATOM 514 C C . LEU A 1 71 ? -12.572 2.532 21.940 1.00 92.56 71 LEU A C 1
ATOM 516 O O . LEU A 1 71 ? -12.886 2.194 23.082 1.00 92.56 71 LEU A O 1
ATOM 520 N N . LEU A 1 72 ? -12.638 3.804 21.540 1.00 93.44 72 LEU A N 1
ATOM 521 C CA . LEU A 1 72 ? -13.116 4.878 22.409 1.00 93.44 72 LEU A CA 1
ATOM 522 C C . LEU A 1 72 ? -14.592 4.677 22.780 1.00 93.44 72 LEU A C 1
ATOM 524 O O . LEU A 1 72 ? -14.965 4.847 23.942 1.00 93.44 72 LEU A O 1
ATOM 528 N N . ARG A 1 73 ? -15.426 4.249 21.826 1.00 93.75 73 ARG A N 1
ATOM 529 C CA . ARG A 1 73 ? -16.834 3.9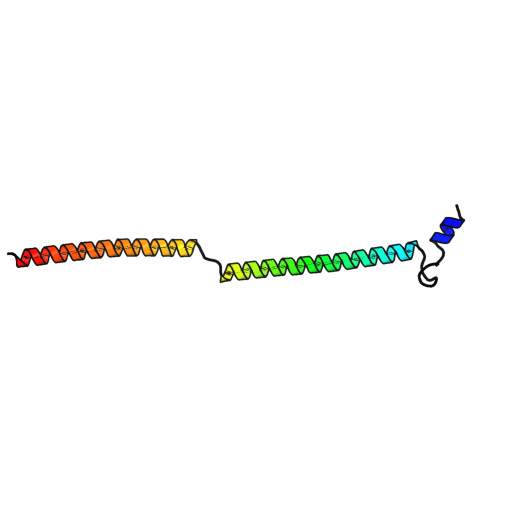06 22.067 1.00 93.75 73 ARG A CA 1
ATOM 530 C C . ARG A 1 73 ? -16.969 2.755 23.063 1.00 93.75 73 ARG A C 1
ATOM 532 O O . ARG A 1 73 ? -17.788 2.841 23.976 1.00 93.75 73 ARG A O 1
ATOM 539 N N . TYR A 1 74 ? -16.154 1.707 22.936 1.00 95.19 74 TYR A N 1
ATOM 540 C CA . TYR A 1 74 ? -16.129 0.591 23.884 1.00 95.19 74 TYR A CA 1
ATOM 541 C C . TYR A 1 74 ? -15.669 1.029 25.276 1.00 95.19 74 TYR A C 1
ATOM 543 O O . TYR A 1 74 ? -16.283 0.636 26.267 1.00 95.19 74 TYR A O 1
ATOM 551 N N . GLN A 1 75 ? -14.658 1.896 25.371 1.00 93.81 75 GLN A N 1
ATOM 552 C CA . GLN A 1 75 ? -14.227 2.471 26.648 1.00 93.81 75 GLN A CA 1
ATOM 553 C C . GLN A 1 75 ? -15.342 3.296 27.305 1.00 93.81 75 GLN A C 1
ATOM 555 O O . GLN A 1 75 ? -15.617 3.131 28.493 1.00 93.81 75 GLN A O 1
ATOM 560 N N . GLN A 1 76 ? -16.034 4.143 26.540 1.00 93.62 76 GLN A N 1
ATOM 561 C CA . GLN A 1 76 ? -17.166 4.922 27.046 1.00 93.62 76 GLN A CA 1
ATOM 562 C C . GLN A 1 76 ? -18.317 4.023 27.505 1.00 93.62 76 GLN A C 1
ATOM 564 O O . GLN A 1 76 ? -18.872 4.247 28.581 1.00 93.62 76 GLN A O 1
ATOM 569 N N . ALA A 1 77 ? -18.644 2.983 26.734 1.00 94.19 77 ALA A N 1
ATOM 570 C CA . ALA A 1 77 ? -19.650 1.996 27.110 1.00 94.19 77 ALA A CA 1
ATOM 571 C C . ALA A 1 77 ? -19.271 1.265 28.408 1.00 94.19 77 ALA A C 1
ATOM 573 O O . ALA A 1 77 ? -20.123 1.078 29.274 1.00 94.19 77 ALA A O 1
ATOM 574 N N . TYR A 1 78 ? -17.994 0.917 28.588 1.00 93.94 78 TYR A N 1
ATOM 575 C CA . TYR A 1 78 ? -17.491 0.294 29.812 1.00 93.94 78 TYR A CA 1
ATOM 576 C C . TYR A 1 78 ? -17.611 1.224 31.030 1.00 93.94 78 TYR A C 1
ATOM 578 O O . TYR A 1 78 ? -18.120 0.820 32.077 1.00 93.94 78 TYR A O 1
ATOM 586 N N . VAL A 1 79 ? -17.227 2.497 30.892 1.00 95.62 79 VAL A N 1
ATOM 587 C CA . VAL A 1 79 ? -17.395 3.504 31.956 1.00 95.62 79 VAL A CA 1
ATOM 588 C C . VAL A 1 79 ? -18.876 3.722 32.283 1.00 95.62 79 VAL A C 1
ATOM 590 O O . VAL A 1 79 ? -19.242 3.820 33.455 1.00 95.62 79 VAL A O 1
ATOM 593 N N . ALA A 1 80 ? -19.745 3.772 31.270 1.00 93.56 80 ALA A N 1
ATOM 594 C CA . ALA A 1 80 ? -21.188 3.891 31.460 1.00 93.56 80 ALA A CA 1
ATOM 595 C C . ALA A 1 80 ? -21.765 2.675 32.201 1.00 93.56 80 ALA A C 1
ATOM 597 O O . ALA A 1 80 ? -22.518 2.852 33.157 1.00 93.56 80 ALA A O 1
ATOM 598 N N . ALA A 1 81 ? -21.356 1.458 31.834 1.00 93.38 81 ALA A N 1
ATOM 599 C CA . ALA A 1 81 ? -21.733 0.239 32.545 1.00 93.38 81 ALA A CA 1
ATOM 600 C C . ALA A 1 81 ? -21.277 0.273 34.014 1.00 93.38 81 ALA A C 1
ATOM 602 O O . ALA A 1 81 ? -22.046 -0.086 34.902 1.00 93.38 81 ALA A O 1
ATOM 603 N N . GLY A 1 82 ? -20.076 0.790 34.295 1.00 95.38 82 GLY A N 1
ATOM 604 C CA . GLY A 1 82 ? -19.597 1.005 35.663 1.00 95.38 82 GLY A CA 1
ATOM 605 C C . GLY A 1 82 ? -20.497 1.943 36.477 1.00 95.38 82 GLY A C 1
ATOM 606 O O . GLY A 1 82 ? -20.840 1.635 37.617 1.00 95.38 82 GLY A O 1
ATOM 607 N N . LYS A 1 83 ? -20.957 3.050 35.879 1.00 93.50 83 LYS A N 1
ATOM 608 C CA . LYS A 1 83 ? -21.912 3.969 36.526 1.00 93.50 83 LYS A CA 1
ATOM 609 C C . LYS A 1 83 ? -23.266 3.309 36.787 1.00 93.50 83 LYS A C 1
ATOM 611 O O . LYS A 1 83 ? -23.845 3.515 37.849 1.00 93.50 83 LYS A O 1
ATOM 616 N N . VAL A 1 84 ? -23.756 2.492 35.853 1.00 94.44 84 VAL A N 1
ATOM 617 C CA . VAL A 1 84 ? -24.990 1.712 36.045 1.00 94.44 84 VAL A CA 1
ATOM 618 C C . VAL A 1 84 ? -24.834 0.745 37.217 1.00 94.44 84 VAL A C 1
ATOM 620 O O . VAL A 1 84 ? -25.698 0.701 38.085 1.00 94.44 84 VAL A O 1
ATOM 623 N N . MET A 1 85 ? -23.715 0.023 37.296 1.00 93.69 85 MET A N 1
ATOM 624 C CA . MET A 1 85 ? -23.424 -0.876 38.419 1.00 93.69 85 MET A CA 1
ATOM 625 C C . MET A 1 85 ? -23.383 -0.132 39.758 1.00 93.69 85 MET A C 1
ATOM 627 O O . MET A 1 85 ? -23.865 -0.648 40.765 1.00 93.69 85 MET A O 1
ATOM 631 N N . GLN A 1 86 ? -22.845 1.088 39.772 1.00 95.31 86 GLN A N 1
ATOM 632 C CA . GLN A 1 86 ? -22.828 1.928 40.965 1.00 95.31 86 GLN A CA 1
ATOM 633 C C . GLN A 1 86 ? -24.243 2.344 41.391 1.00 95.31 86 GLN A C 1
ATOM 635 O O . GLN A 1 86 ? -24.594 2.169 42.555 1.00 95.31 86 GLN A O 1
ATOM 640 N N . ALA A 1 87 ? -25.083 2.780 40.450 1.00 93.25 87 ALA A N 1
ATOM 641 C CA . ALA A 1 87 ? -26.483 3.096 40.728 1.00 93.25 87 ALA A CA 1
ATOM 642 C C . ALA A 1 87 ? -27.264 1.869 41.235 1.00 93.25 87 ALA A C 1
ATOM 644 O O . ALA A 1 87 ? -28.022 1.963 42.196 1.00 93.25 87 ALA A O 1
ATOM 645 N N . VAL A 1 88 ? -27.040 0.689 40.644 1.00 94.75 88 VAL A N 1
ATOM 646 C CA . VAL A 1 88 ? -27.648 -0.571 41.106 1.00 94.75 88 VAL A CA 1
ATOM 647 C C . VAL A 1 88 ? -27.216 -0.904 42.535 1.00 94.75 88 VAL A C 1
ATOM 649 O O . VAL A 1 88 ? -28.046 -1.321 43.341 1.00 94.75 88 VAL A O 1
ATOM 652 N N . LYS A 1 89 ? -25.939 -0.694 42.873 1.00 94.62 89 LYS A N 1
ATOM 653 C CA . LYS A 1 89 ? -25.436 -0.894 44.236 1.00 94.62 89 LYS A CA 1
ATOM 654 C C . LYS A 1 89 ? -26.118 0.045 45.232 1.00 94.62 89 LYS A C 1
ATOM 656 O O . LYS A 1 89 ? -26.587 -0.422 46.262 1.00 94.62 89 LYS A O 1
ATOM 661 N N . GLU A 1 90 ? -26.243 1.329 44.905 1.00 94.94 90 GLU A N 1
ATOM 662 C CA . GLU A 1 90 ? -26.936 2.313 45.752 1.00 94.94 90 GLU A CA 1
ATOM 663 C C . GLU A 1 90 ? -28.415 1.952 45.965 1.00 94.94 90 GLU A C 1
ATOM 665 O O . GLU A 1 90 ? -28.933 2.047 47.083 1.00 94.94 90 GLU A O 1
ATOM 670 N N . MET A 1 91 ? -29.093 1.469 44.917 1.00 91.44 91 MET A N 1
ATOM 671 C CA . MET A 1 91 ? -30.462 0.961 45.029 1.00 91.44 91 MET A CA 1
ATOM 672 C C . MET A 1 91 ? -30.535 -0.254 45.959 1.00 91.44 91 MET A C 1
ATOM 674 O O . MET A 1 91 ? -31.415 -0.317 46.816 1.00 91.44 91 MET A O 1
ATOM 678 N N . PHE A 1 92 ? -29.608 -1.204 45.821 1.00 93.88 92 PHE A N 1
ATOM 679 C CA . PHE A 1 92 ? -29.555 -2.390 46.674 1.00 93.88 92 PHE A CA 1
ATOM 680 C C . PHE A 1 92 ? -29.300 -2.030 48.143 1.00 93.88 92 PHE A C 1
ATOM 682 O O . PHE A 1 92 ? -30.022 -2.500 49.022 1.00 93.88 92 PHE A O 1
ATOM 689 N N . ASP A 1 93 ? -28.335 -1.148 48.406 1.00 94.00 93 ASP A N 1
ATOM 690 C CA . ASP A 1 93 ? -28.008 -0.682 49.755 1.00 94.00 93 ASP A CA 1
ATOM 691 C C . ASP A 1 93 ? -29.218 0.015 50.408 1.00 94.00 93 ASP A C 1
ATOM 693 O O . ASP A 1 93 ? -29.522 -0.230 51.578 1.00 94.00 93 ASP A O 1
ATOM 697 N N . THR A 1 94 ? -29.977 0.804 49.637 1.00 92.38 94 THR A N 1
ATOM 698 C CA . THR A 1 94 ? -31.215 1.455 50.106 1.00 92.38 94 THR A CA 1
ATOM 699 C C . THR A 1 94 ? -32.306 0.438 50.455 1.00 92.38 94 THR A C 1
ATOM 701 O O . THR A 1 94 ? -32.941 0.546 51.505 1.00 92.38 94 THR A O 1
ATOM 704 N N . LEU A 1 95 ? -32.519 -0.576 49.607 1.00 90.56 95 LEU A N 1
ATOM 705 C CA . LEU A 1 95 ? -33.497 -1.639 49.868 1.00 90.56 95 LEU A CA 1
ATOM 706 C C . LEU A 1 95 ? -33.140 -2.446 51.125 1.00 90.56 95 LEU A C 1
ATOM 708 O O . LEU A 1 95 ? -34.016 -2.736 51.941 1.00 90.56 95 LEU A O 1
ATOM 712 N N . VAL A 1 96 ? -31.859 -2.776 51.313 1.00 91.75 96 VAL A N 1
ATOM 713 C CA . VAL A 1 96 ? -31.376 -3.481 52.511 1.00 91.75 96 VAL A CA 1
ATOM 714 C C . VAL A 1 96 ? -31.540 -2.625 53.768 1.00 91.75 96 VAL A C 1
ATOM 716 O O . VAL A 1 96 ? -31.900 -3.160 54.817 1.00 91.75 96 VAL A O 1
ATOM 719 N N . ALA A 1 97 ? -31.303 -1.314 53.684 1.00 91.56 97 ALA A N 1
ATOM 720 C CA . ALA A 1 97 ? -31.505 -0.401 54.805 1.00 91.56 97 ALA A CA 1
ATOM 721 C C . ALA A 1 97 ? -32.983 -0.324 55.228 1.00 91.56 97 ALA A C 1
ATOM 723 O O . ALA A 1 97 ? -33.272 -0.406 56.420 1.00 91.56 97 ALA A O 1
ATOM 724 N N . LEU A 1 98 ? -33.913 -0.243 54.268 1.00 88.31 98 LEU A N 1
ATOM 725 C CA . LEU A 1 98 ? -35.357 -0.239 54.538 1.00 88.31 98 LEU A CA 1
ATOM 726 C C . LEU A 1 98 ? -35.848 -1.556 55.152 1.00 88.31 98 LEU A C 1
ATOM 728 O O . LEU A 1 98 ? -36.686 -1.532 56.042 1.00 88.31 98 LEU A O 1
ATOM 732 N N . GLY A 1 99 ? -35.322 -2.701 54.708 1.00 82.56 99 GLY A N 1
ATOM 733 C CA . GLY A 1 99 ? -35.698 -4.013 55.249 1.00 82.56 99 GLY A CA 1
ATOM 734 C C . GLY A 1 99 ? -35.122 -4.336 56.636 1.00 82.56 99 GLY A C 1
ATOM 735 O O . GLY A 1 99 ? -35.498 -5.348 57.222 1.00 82.56 99 GLY A O 1
ATOM 736 N N . ARG A 1 100 ? -34.188 -3.523 57.149 1.00 73.88 100 ARG A N 1
ATOM 737 C CA . ARG A 1 100 ? -33.612 -3.653 58.503 1.00 73.88 100 ARG A CA 1
ATOM 738 C C . ARG A 1 100 ? -34.245 -2.707 59.531 1.00 73.88 100 ARG A C 1
ATOM 740 O O . ARG A 1 100 ? -33.878 -2.804 60.703 1.00 73.88 100 ARG A O 1
ATOM 747 N N . GLY A 1 101 ? -35.115 -1.797 59.088 1.00 56.94 101 GLY A N 1
ATOM 748 C CA . GLY A 1 101 ? -35.901 -0.892 59.933 1.00 56.94 101 GLY A CA 1
ATOM 749 C C . GLY A 1 101 ? -37.249 -1.472 60.332 1.00 56.94 101 GLY A C 1
ATOM 750 O O . GLY A 1 101 ? -37.749 -2.366 59.614 1.00 56.94 101 GLY A O 1
#

Radius of gyration: 41.21 Å; chains: 1; bounding box: 79×19×110 Å

Secondary structure (DSSP, 8-state):
-HHHHHHHHS--BTTTTB-HHHHHHHHHHHHHHHHHHHHHHHHHHHHHHHHHHHHHHHHS---HHHHHHHHHHHHHHHHHHHHHHHHHHHHHHHHHHHHT-

Sequence (101 aa):
MVLLGNLQTADTLVNGTTTYQGALSQMVSMVGNKTHELEVGKDAQGNLVTQLQQAQDSDSGVNLDEEGANLLRYQQAYVAAGKVMQAVKEMFDTLVALGRG

Foldseek 3Di:
DVVVVCQQVFQPPDVRPDGPVRVVVVVVVVVVVVVVVVVVVVVVVVVVVVVVVVVCCVVVVDPVVVVVVVVVVVVVVVVVVVVVVVVVVVVVVVVVVVVVD